Protein AF-A0A9E1U9A0-F1 (afdb_monomer_lite)

Secondary structure (DSSP, 8-state):
-EE---SSS-EEEEETTEEEEEEEE--S-HHHHHHHHHHHHHHHHTT-S--EEEEEEEEE-

Radius of gyration: 11.54 Å; chains: 1; bounding box: 26×18×29 Å

pLDDT: mean 96.3, std 2.12, range [88.25, 98.56]

Structure (mmCIF, N/CA/C/O backbone):
data_AF-A0A9E1U9A0-F1
#
_entry.id   AF-A0A9E1U9A0-F1
#
loop_
_atom_site.group_PDB
_atom_site.id
_atom_site.type_symbol
_atom_site.label_atom_id
_atom_site.label_alt_id
_atom_site.label_comp_id
_atom_site.label_asym_id
_atom_site.label_entity_id
_atom_site.label_seq_id
_atom_site.pdbx_PDB_ins_code
_atom_site.Cartn_x
_atom_site.Cartn_y
_atom_site.Cartn_z
_atom_site.occupancy
_atom_site.B_iso_or_equiv
_atom_site.auth_seq_id
_atom_site.auth_comp_id
_atom_site.auth_asym_id
_atom_site.auth_atom_id
_atom_site.pdbx_PDB_model_num
ATOM 1 N N . MET A 1 1 ? -8.509 8.014 0.833 1.00 93.00 1 MET A N 1
ATOM 2 C CA . MET A 1 1 ? -7.281 8.279 0.040 1.00 93.00 1 MET A CA 1
ATOM 3 C C . MET A 1 1 ? -7.386 7.522 -1.274 1.00 93.00 1 MET A C 1
ATOM 5 O O . MET A 1 1 ? -7.929 6.425 -1.246 1.00 93.00 1 MET A O 1
ATOM 9 N N . GLN A 1 2 ? -6.885 8.071 -2.384 1.00 96.56 2 GLN A N 1
ATOM 10 C CA . GLN A 1 2 ? -6.843 7.379 -3.675 1.00 96.56 2 GLN A CA 1
ATOM 11 C C . GLN A 1 2 ? -5.485 7.619 -4.351 1.00 96.56 2 GLN A C 1
ATOM 13 O O . GLN A 1 2 ? -5.063 8.769 -4.457 1.00 96.56 2 GLN A O 1
ATOM 18 N N . LEU A 1 3 ? -4.823 6.546 -4.786 1.00 97.50 3 LEU A N 1
ATOM 19 C CA . LEU A 1 3 ? -3.612 6.558 -5.608 1.00 97.50 3 LEU A CA 1
ATOM 20 C C . LEU A 1 3 ? -3.865 5.730 -6.868 1.00 97.50 3 LEU A C 1
ATOM 22 O O . LEU A 1 3 ? -4.366 4.606 -6.778 1.00 97.50 3 LEU A O 1
ATOM 26 N N . ASP A 1 4 ? -3.496 6.268 -8.025 1.00 97.62 4 ASP A N 1
ATOM 27 C CA . ASP A 1 4 ? -3.551 5.531 -9.284 1.00 97.62 4 ASP A CA 1
ATOM 28 C C . ASP A 1 4 ? -2.346 4.594 -9.420 1.00 97.62 4 ASP A C 1
ATOM 30 O O . ASP A 1 4 ? -1.251 4.875 -8.922 1.00 97.62 4 ASP A O 1
ATOM 34 N N . ALA A 1 5 ? -2.548 3.470 -10.110 1.00 97.44 5 ALA A N 1
ATOM 35 C CA . ALA A 1 5 ? -1.455 2.561 -10.422 1.00 97.44 5 ALA A CA 1
ATOM 36 C C . ALA A 1 5 ? -0.433 3.239 -11.341 1.00 97.44 5 ALA A C 1
ATOM 38 O O . ALA A 1 5 ? -0.782 3.992 -12.253 1.00 97.44 5 ALA A O 1
ATOM 39 N N . THR A 1 6 ? 0.833 2.890 -11.150 1.00 96.56 6 THR A N 1
ATOM 40 C CA . THR A 1 6 ? 1.896 3.151 -12.122 1.00 96.56 6 THR A CA 1
ATOM 41 C C . THR A 1 6 ? 2.431 1.823 -12.645 1.00 96.56 6 THR A C 1
ATOM 43 O O . THR A 1 6 ? 1.971 0.752 -12.252 1.00 96.56 6 THR A O 1
ATOM 46 N N . ASN A 1 7 ? 3.458 1.867 -13.493 1.00 96.62 7 ASN A N 1
ATOM 47 C CA . ASN A 1 7 ? 4.156 0.645 -13.889 1.00 96.62 7 ASN A CA 1
ATOM 48 C C . ASN A 1 7 ? 4.803 -0.077 -12.694 1.00 96.62 7 ASN A C 1
ATOM 50 O O . ASN A 1 7 ? 5.066 -1.265 -12.804 1.00 96.62 7 ASN A O 1
ATOM 54 N N . ARG A 1 8 ? 5.084 0.618 -11.579 1.00 96.94 8 ARG A N 1
ATOM 55 C CA . ARG A 1 8 ? 5.890 0.092 -10.459 1.00 96.94 8 ARG A CA 1
ATOM 56 C C . ARG A 1 8 ? 5.200 0.150 -9.097 1.00 96.94 8 ARG A C 1
ATOM 58 O O . ARG A 1 8 ? 5.758 -0.360 -8.131 1.00 96.94 8 ARG A O 1
ATOM 65 N N . THR A 1 9 ? 4.044 0.797 -8.997 1.00 97.88 9 THR A N 1
ATOM 66 C CA . THR A 1 9 ? 3.280 0.937 -7.750 1.00 97.88 9 THR A CA 1
ATOM 67 C C . THR A 1 9 ? 1.819 0.583 -7.996 1.00 97.88 9 THR A C 1
ATOM 69 O O . THR A 1 9 ? 1.279 0.954 -9.045 1.00 97.88 9 THR A O 1
ATOM 72 N N . PRO A 1 10 ? 1.150 -0.086 -7.046 1.00 98.25 10 PRO A N 1
ATOM 73 C CA . PRO A 1 10 ? -0.221 -0.513 -7.243 1.00 98.25 10 PRO A CA 1
ATOM 74 C C . PRO A 1 10 ? -1.165 0.683 -7.112 1.00 98.25 10 PRO A C 1
ATOM 76 O O . PRO A 1 10 ? -0.844 1.684 -6.467 1.00 98.25 10 PRO A O 1
ATOM 79 N N . ALA A 1 11 ? -2.359 0.556 -7.684 1.00 98.38 11 ALA A N 1
ATOM 80 C CA . ALA A 1 11 ? -3.468 1.420 -7.313 1.00 98.38 11 ALA A CA 1
ATOM 81 C C . ALA A 1 11 ? -3.824 1.154 -5.847 1.00 98.38 11 ALA A C 1
ATOM 83 O O 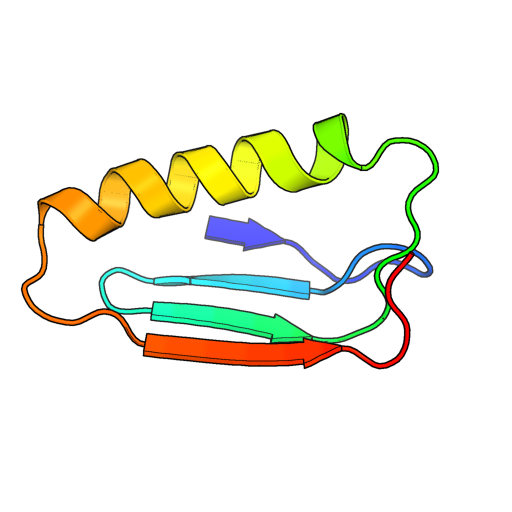. ALA A 1 11 ? -3.838 -0.004 -5.420 1.00 98.38 11 ALA A O 1
ATOM 84 N N . VAL A 1 12 ? -4.133 2.212 -5.097 1.00 98.50 12 VAL A N 1
ATOM 85 C CA . VAL A 1 12 ? -4.535 2.123 -3.689 1.00 98.50 12 VAL A CA 1
ATOM 86 C C . VAL A 1 12 ? -5.803 2.928 -3.467 1.00 98.50 12 VAL A C 1
ATOM 88 O O . VAL A 1 12 ? -5.859 4.115 -3.784 1.00 98.50 12 VAL A O 1
ATOM 91 N N . SER A 1 13 ? -6.803 2.300 -2.859 1.00 98.19 13 SER A N 1
ATOM 92 C CA . SER A 1 13 ? -7.992 2.980 -2.355 1.00 98.19 13 SER A CA 1
ATOM 93 C C . SER A 1 13 ? -8.142 2.708 -0.867 1.00 98.19 13 SER A C 1
ATOM 95 O O . SER A 1 13 ? -8.225 1.553 -0.459 1.00 98.19 13 SER A O 1
ATOM 97 N N . VAL A 1 14 ? -8.162 3.764 -0.051 1.00 97.44 14 VAL A N 1
ATOM 98 C CA . VAL A 1 14 ? -8.422 3.672 1.395 1.00 97.44 14 VAL A CA 1
ATOM 99 C C . VAL A 1 14 ? -9.747 4.357 1.700 1.00 97.44 14 VAL A C 1
ATOM 101 O O . VAL A 1 14 ? -9.903 5.561 1.454 1.00 97.44 14 VAL A O 1
ATOM 104 N N . SER A 1 15 ? -10.664 3.580 2.266 1.00 95.81 15 SER A N 1
ATOM 105 C CA . SER A 1 15 ? -11.965 3.990 2.795 1.00 95.81 15 SER A CA 1
ATOM 106 C C . SER A 1 15 ? -11.976 3.897 4.325 1.00 95.81 15 SER A C 1
ATOM 108 O O . SER A 1 15 ? -11.013 3.426 4.926 1.00 95.81 15 SER A O 1
ATOM 110 N N . SER A 1 16 ? -13.078 4.296 4.962 1.00 94.69 16 SER A N 1
ATOM 111 C CA . SER A 1 16 ? -13.206 4.236 6.424 1.00 94.69 16 SER A CA 1
ATOM 112 C C . SER A 1 16 ? -13.144 2.828 7.008 1.00 94.69 16 SER A C 1
ATOM 114 O O . SER A 1 16 ? -12.809 2.665 8.171 1.00 94.69 16 SER A O 1
ATOM 116 N N . THR A 1 17 ? -13.464 1.8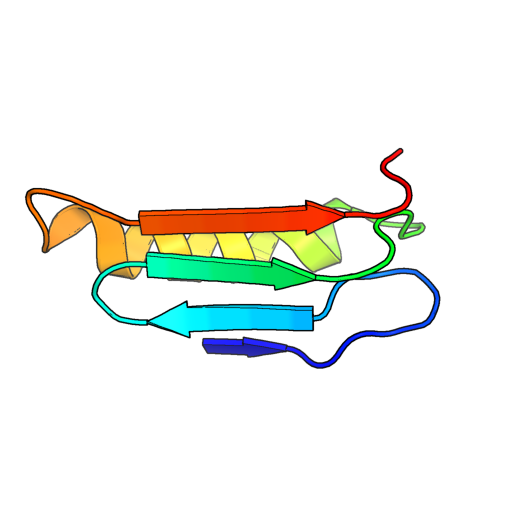07 6.216 1.00 95.81 17 THR A N 1
ATOM 117 C CA . THR A 1 17 ? -13.586 0.421 6.696 1.00 95.81 17 THR A CA 1
ATOM 118 C C . THR A 1 17 ? -12.719 -0.555 5.918 1.00 95.81 17 THR A C 1
ATOM 120 O O . THR A 1 17 ? -12.809 -1.762 6.138 1.00 95.81 17 THR A O 1
ATOM 123 N N . GLY A 1 18 ? -11.862 -0.071 5.020 1.00 97.44 18 GLY A N 1
ATOM 124 C CA . GLY A 1 18 ? -10.961 -0.958 4.309 1.00 97.44 18 GLY A CA 1
ATOM 125 C C . GLY A 1 18 ? -10.022 -0.295 3.318 1.00 97.44 18 GLY A C 1
ATOM 126 O O . GLY A 1 18 ? -10.175 0.874 2.957 1.00 97.44 18 GLY A O 1
ATOM 127 N N . ILE A 1 19 ? -9.070 -1.101 2.863 1.00 98.38 19 ILE A N 1
ATOM 128 C CA . ILE A 1 19 ? -8.078 -0.790 1.842 1.00 98.38 19 ILE A CA 1
ATOM 129 C C . ILE A 1 19 ? -8.155 -1.813 0.707 1.00 98.38 19 ILE A C 1
ATOM 131 O O . ILE A 1 19 ? -8.260 -3.020 0.942 1.00 98.38 19 ILE A O 1
ATOM 135 N N . GLU A 1 20 ? -8.050 -1.324 -0.522 1.00 98.56 20 GLU A N 1
ATOM 136 C CA . GLU A 1 20 ? -7.844 -2.141 -1.713 1.00 98.56 20 GLU A CA 1
ATOM 137 C C . GLU A 1 20 ? -6.528 -1.745 -2.386 1.00 98.56 20 GLU A C 1
ATOM 139 O O . GLU A 1 20 ? -6.273 -0.559 -2.608 1.00 98.56 20 GLU A O 1
ATOM 144 N N . MET A 1 21 ? -5.695 -2.738 -2.704 1.00 98.25 21 MET A N 1
ATOM 145 C CA . MET A 1 21 ? -4.430 -2.569 -3.419 1.00 98.25 21 MET A CA 1
ATOM 146 C C . MET A 1 21 ? -4.389 -3.493 -4.629 1.00 98.25 21 MET A C 1
ATOM 148 O O . MET A 1 21 ? -4.572 -4.701 -4.476 1.00 98.25 21 MET A O 1
ATOM 152 N N . L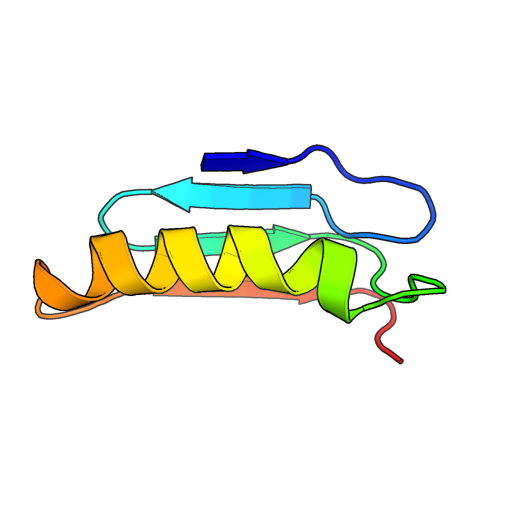YS A 1 22 ? -4.127 -2.945 -5.820 1.00 98.56 22 LYS A N 1
ATOM 153 C CA . LYS A 1 22 ? -4.110 -3.724 -7.064 1.00 98.56 22 LYS A CA 1
ATOM 154 C C . LYS A 1 22 ? -2.984 -3.318 -8.007 1.00 98.56 22 LYS A C 1
ATOM 156 O O . LYS A 1 22 ? -2.861 -2.143 -8.343 1.00 98.56 22 LYS A O 1
ATOM 161 N N . GLY A 1 23 ? -2.226 -4.296 -8.495 1.00 98.12 23 GLY A N 1
ATOM 162 C CA . GLY A 1 23 ? -1.216 -4.105 -9.535 1.00 98.12 23 GLY A CA 1
ATOM 163 C C . GLY A 1 23 ? 0.190 -4.519 -9.117 1.00 98.12 23 GLY A C 1
ATOM 164 O O . GLY A 1 23 ? 0.390 -5.442 -8.334 1.00 98.12 23 GLY A O 1
ATOM 165 N N . GLU A 1 24 ? 1.172 -3.833 -9.678 1.00 97.81 24 GLU A N 1
ATOM 166 C CA . GLU A 1 24 ? 2.588 -4.109 -9.469 1.00 97.81 24 GLU A CA 1
ATOM 167 C C . GLU A 1 24 ? 3.157 -3.331 -8.284 1.00 97.81 24 GLU A C 1
ATOM 169 O O . GLU A 1 24 ? 2.823 -2.165 -8.114 1.00 97.81 24 GLU A O 1
ATOM 174 N N . CYS A 1 25 ? 4.065 -3.913 -7.502 1.00 97.69 25 CYS A N 1
ATOM 175 C CA . CYS A 1 25 ? 4.710 -3.221 -6.387 1.00 97.69 25 CYS A CA 1
ATOM 176 C C . CYS A 1 25 ? 6.222 -3.475 -6.358 1.00 97.69 25 CYS A C 1
ATOM 178 O O . CYS A 1 25 ? 6.727 -4.328 -5.637 1.00 97.69 25 CYS A O 1
ATOM 180 N N . TYR A 1 26 ? 6.956 -2.702 -7.148 1.00 97.38 26 TYR A N 1
ATOM 181 C CA . TYR A 1 26 ? 8.418 -2.711 -7.192 1.00 97.38 26 TYR A CA 1
ATOM 182 C C . TYR A 1 26 ? 8.993 -1.294 -7.403 1.00 97.38 26 TYR A C 1
ATOM 184 O O . TYR A 1 26 ? 9.772 -1.056 -8.341 1.00 97.38 26 TYR A O 1
ATOM 192 N N . PRO A 1 27 ? 8.608 -0.303 -6.578 1.00 96.62 27 PRO A N 1
ATOM 193 C CA . PRO A 1 27 ? 9.182 1.035 -6.668 1.00 96.62 27 PRO A CA 1
ATOM 194 C C . PRO A 1 27 ? 10.687 1.009 -6.370 1.00 96.62 27 PRO A C 1
ATOM 196 O O . PRO A 1 27 ? 11.198 0.093 -5.733 1.00 96.62 27 PRO A O 1
ATOM 199 N N . GLU A 1 28 ? 11.410 2.024 -6.839 1.00 96.12 28 GLU A N 1
ATOM 200 C CA . GLU A 1 28 ? 12.824 2.208 -6.471 1.00 96.12 28 GLU A CA 1
ATOM 201 C C . GLU A 1 28 ? 12.967 2.668 -5.018 1.00 96.12 28 GLU A C 1
ATOM 203 O O . GLU A 1 28 ? 13.899 2.264 -4.330 1.00 96.12 28 GLU A O 1
ATOM 208 N N . ASP A 1 29 ? 11.999 3.459 -4.549 1.00 95.62 29 ASP A N 1
ATOM 209 C CA . ASP A 1 29 ? 11.857 3.865 -3.157 1.00 95.62 29 ASP A CA 1
ATOM 210 C C . ASP A 1 29 ? 10.484 3.429 -2.633 1.00 95.62 29 ASP A C 1
ATOM 212 O O . ASP A 1 29 ? 9.455 4.064 -2.886 1.00 95.62 29 ASP A O 1
ATOM 216 N N . ILE A 1 30 ? 10.464 2.307 -1.910 1.00 95.62 30 ILE A N 1
ATOM 217 C CA . ILE A 1 30 ? 9.247 1.804 -1.268 1.00 95.62 30 ILE A CA 1
ATOM 218 C C . ILE A 1 30 ? 8.762 2.725 -0.149 1.00 95.62 30 ILE A C 1
ATOM 220 O O . ILE A 1 30 ? 7.561 2.791 0.096 1.00 95.62 30 ILE A O 1
ATOM 224 N N . THR A 1 31 ? 9.661 3.467 0.501 1.00 96.81 31 THR A N 1
ATOM 225 C CA . THR A 1 31 ? 9.323 4.346 1.627 1.00 96.81 31 THR A CA 1
ATOM 226 C C . THR A 1 31 ? 8.432 5.479 1.146 1.00 96.81 31 THR A C 1
ATOM 228 O O . THR A 1 31 ? 7.358 5.689 1.705 1.00 96.81 31 THR A O 1
ATOM 231 N N . ALA A 1 32 ? 8.813 6.128 0.041 1.00 95.69 32 ALA A N 1
ATOM 232 C CA . ALA A 1 32 ? 8.039 7.212 -0.558 1.00 95.69 32 ALA A CA 1
ATOM 233 C C . ALA A 1 32 ? 6.611 6.788 -0.952 1.00 95.69 32 ALA A C 1
ATOM 235 O O . ALA A 1 32 ? 5.673 7.575 -0.828 1.00 95.69 32 ALA A O 1
ATOM 236 N N . PHE A 1 33 ? 6.431 5.542 -1.407 1.00 96.06 33 PHE A N 1
ATOM 237 C CA . PHE A 1 33 ? 5.108 4.991 -1.708 1.00 96.06 33 PHE A CA 1
ATOM 238 C C . PHE A 1 33 ? 4.336 4.590 -0.441 1.00 96.06 33 PHE A C 1
ATOM 240 O O . PHE A 1 33 ? 3.154 4.904 -0.305 1.00 96.06 33 PHE A O 1
ATOM 247 N N . ALA A 1 34 ? 4.988 3.883 0.484 1.00 96.19 34 ALA A N 1
ATOM 248 C CA . ALA A 1 34 ? 4.333 3.280 1.638 1.00 96.19 34 ALA A CA 1
ATOM 249 C C . ALA A 1 34 ? 3.953 4.309 2.706 1.00 96.19 34 ALA A C 1
ATOM 251 O O . ALA A 1 34 ? 2.918 4.161 3.348 1.00 96.19 34 ALA A O 1
ATOM 252 N N . GLU A 1 35 ? 4.749 5.357 2.904 1.00 97.44 35 GLU A N 1
ATOM 253 C CA . GLU A 1 35 ? 4.538 6.345 3.962 1.00 97.44 35 GLU A CA 1
ATOM 254 C C . GLU A 1 35 ? 3.142 6.999 3.945 1.00 97.44 35 GLU A C 1
ATOM 256 O O . GLU A 1 35 ? 2.451 6.927 4.970 1.00 97.44 35 GLU A O 1
ATOM 261 N N . PRO A 1 36 ? 2.640 7.548 2.818 1.00 96.12 36 PRO A N 1
ATOM 262 C CA . PRO A 1 36 ? 1.298 8.124 2.785 1.00 96.12 36 PRO A CA 1
ATOM 263 C C . PRO A 1 36 ? 0.187 7.066 2.924 1.00 96.12 36 PRO A C 1
ATOM 265 O O . PRO A 1 36 ? -0.855 7.357 3.514 1.00 96.12 36 PRO A O 1
ATOM 268 N N . VAL A 1 37 ? 0.403 5.829 2.454 1.00 97.06 37 VAL A N 1
ATOM 269 C CA . VAL A 1 37 ? -0.553 4.716 2.634 1.00 97.06 37 VAL A CA 1
ATOM 270 C C . VAL A 1 37 ? -0.648 4.324 4.108 1.00 97.06 37 VAL A C 1
ATOM 272 O O . VAL A 1 37 ? -1.744 4.202 4.653 1.00 97.06 37 VAL A O 1
ATOM 275 N N . MET A 1 38 ? 0.495 4.184 4.780 1.00 96.44 38 MET A N 1
ATOM 276 C CA . MET A 1 38 ? 0.566 3.849 6.201 1.00 96.44 38 MET A CA 1
ATOM 277 C C . MET A 1 38 ? -0.045 4.944 7.072 1.00 96.44 38 MET A C 1
ATOM 279 O O . MET A 1 38 ? -0.675 4.631 8.081 1.00 96.44 38 MET A O 1
ATOM 283 N N . GLN A 1 39 ? 0.104 6.215 6.688 1.00 96.56 39 GLN A N 1
ATOM 284 C CA . GLN A 1 39 ? -0.565 7.306 7.387 1.00 96.56 39 GLN A CA 1
ATOM 285 C C . GLN A 1 39 ? -2.087 7.217 7.244 1.00 96.56 39 GLN A C 1
ATOM 287 O O . GLN A 1 39 ? -2.785 7.233 8.252 1.00 96.56 39 GLN A O 1
ATOM 292 N N . ALA A 1 40 ? -2.598 7.027 6.024 1.00 95.69 40 ALA A N 1
ATOM 293 C CA . ALA A 1 40 ? -4.035 6.884 5.805 1.00 95.69 40 ALA A CA 1
ATOM 294 C C . ALA A 1 40 ? -4.630 5.684 6.560 1.00 95.69 40 ALA A C 1
ATOM 296 O O . ALA A 1 40 ? -5.747 5.775 7.060 1.00 95.69 40 ALA A O 1
ATOM 297 N N . LEU A 1 41 ? -3.893 4.574 6.673 1.00 96.06 41 LEU A N 1
ATOM 298 C CA . LEU A 1 41 ? -4.314 3.421 7.471 1.00 96.06 41 LEU A CA 1
ATOM 299 C C . LEU A 1 41 ? -4.405 3.752 8.964 1.00 96.06 41 LEU A C 1
ATOM 301 O O . LEU A 1 41 ? -5.409 3.412 9.585 1.00 96.06 41 LEU A O 1
ATOM 305 N N . ARG A 1 42 ? -3.397 4.429 9.534 1.00 95.12 42 ARG A N 1
ATOM 306 C CA . ARG A 1 42 ? -3.421 4.852 10.947 1.00 95.12 42 ARG A CA 1
ATOM 307 C C . ARG A 1 42 ? -4.657 5.691 11.258 1.00 95.12 42 ARG A C 1
ATOM 309 O O . ARG A 1 42 ? -5.352 5.393 12.222 1.00 95.12 42 ARG A O 1
ATOM 316 N N . ASP A 1 43 ? -4.975 6.647 10.390 1.00 93.56 43 ASP A N 1
ATOM 317 C CA . ASP A 1 43 ? -6.114 7.546 10.585 1.00 93.56 43 ASP A CA 1
ATOM 318 C C . ASP A 1 43 ? -7.469 6.805 10.597 1.00 93.56 43 ASP A C 1
ATOM 320 O O . ASP A 1 43 ? -8.401 7.242 11.267 1.00 93.56 43 ASP A O 1
ATOM 324 N N . GLN A 1 44 ? -7.608 5.693 9.859 1.00 93.81 44 GLN A N 1
ATOM 325 C CA . GLN A 1 44 ? -8.868 4.933 9.811 1.00 93.81 44 GLN A CA 1
ATOM 326 C C . GLN A 1 44 ? -8.961 3.845 10.886 1.00 93.81 44 GLN A C 1
ATOM 328 O O . GLN A 1 44 ? -10.038 3.620 11.437 1.00 93.81 44 GLN A O 1
ATOM 333 N N . LEU A 1 45 ? -7.848 3.173 11.200 1.00 94.69 45 LEU A N 1
ATOM 334 C CA . LEU A 1 45 ? -7.834 2.016 12.102 1.00 94.69 45 LEU A CA 1
ATOM 335 C C . LEU A 1 45 ? -8.213 2.364 13.546 1.00 94.69 45 LEU A C 1
ATOM 337 O O . LEU A 1 45 ? -8.764 1.516 14.239 1.00 94.69 45 LEU A O 1
ATOM 341 N N . GLU A 1 46 ? -7.969 3.595 13.997 1.00 89.81 46 GLU A N 1
ATOM 342 C CA . GLU A 1 46 ? -8.356 4.033 15.348 1.00 89.81 46 GLU A CA 1
ATOM 343 C C . GLU A 1 46 ? -9.879 4.112 15.549 1.00 89.81 46 GLU A C 1
ATOM 345 O O . GLU A 1 46 ? -10.353 4.123 16.683 1.00 89.81 46 GLU A O 1
ATOM 350 N N . SER A 1 47 ? -10.651 4.173 14.461 1.00 88.25 47 SER A N 1
ATOM 351 C CA . SER A 1 47 ? -12.087 4.477 14.491 1.00 88.25 47 SER A CA 1
ATOM 352 C C . SER A 1 47 ? -12.989 3.281 14.174 1.00 88.25 47 SER A C 1
ATOM 354 O O . SER A 1 47 ? -14.201 3.463 14.037 1.00 88.25 47 SER A O 1
ATOM 356 N N . VAL A 1 48 ? -12.437 2.071 14.019 1.00 94.12 48 VAL A N 1
ATOM 357 C CA . VAL A 1 48 ? -13.206 0.895 13.585 1.00 94.12 48 VAL A CA 1
ATOM 358 C C . VAL A 1 48 ? -12.821 -0.389 14.317 1.00 94.12 48 VAL A C 1
ATOM 360 O O . VAL A 1 48 ? -11.651 -0.660 14.561 1.00 94.12 48 VAL A O 1
ATOM 363 N N . ASP A 1 49 ? -13.818 -1.234 14.583 1.00 95.06 49 ASP A N 1
ATOM 364 C CA . ASP A 1 49 ? -13.614 -2.560 15.189 1.00 95.06 49 ASP A CA 1
ATOM 365 C C . ASP A 1 49 ? -13.128 -3.610 14.174 1.00 95.06 49 ASP A C 1
ATOM 367 O O . ASP A 1 49 ? -12.518 -4.618 14.532 1.00 95.06 49 ASP A O 1
ATOM 371 N N . SER A 1 50 ? -13.421 -3.398 12.887 1.00 95.56 50 SER A N 1
ATOM 372 C CA . SER A 1 50 ? -13.041 -4.296 11.797 1.00 95.56 50 SER A CA 1
ATOM 373 C C . SER A 1 50 ? -12.637 -3.505 10.562 1.00 95.56 50 SER A C 1
ATOM 375 O O . SER A 1 50 ? -13.343 -2.575 10.169 1.00 95.56 50 SER A O 1
ATOM 377 N N . PHE A 1 51 ? -11.552 -3.923 9.914 1.00 97.31 51 PHE A N 1
ATOM 378 C CA . PHE A 1 51 ? -11.020 -3.269 8.726 1.00 97.31 51 PHE A CA 1
ATOM 379 C C . PHE A 1 51 ? -10.729 -4.302 7.635 1.00 97.31 51 PHE A C 1
ATOM 381 O O . PHE A 1 51 ? -10.029 -5.289 7.865 1.00 97.31 51 PHE A O 1
ATOM 388 N N . GLN A 1 52 ? -11.291 -4.101 6.446 1.00 98.00 52 GLN A N 1
ATOM 389 C CA . GLN A 1 52 ? -11.142 -5.016 5.323 1.00 98.00 52 GLN A CA 1
ATOM 390 C C . GLN A 1 52 ? -9.873 -4.703 4.528 1.00 98.00 52 GLN A C 1
ATOM 392 O O . GLN A 1 52 ? -9.662 -3.580 4.088 1.00 98.00 52 GLN A O 1
ATOM 397 N N . VAL A 1 53 ? -9.055 -5.722 4.277 1.00 98.00 53 VAL A N 1
ATOM 398 C CA . VAL A 1 53 ? -7.855 -5.610 3.442 1.00 98.00 53 VAL A CA 1
ATOM 399 C C . VAL A 1 53 ? -8.041 -6.479 2.205 1.00 98.00 53 VAL A C 1
ATOM 401 O O . VAL A 1 53 ? -8.277 -7.682 2.325 1.00 98.00 53 VAL A O 1
ATOM 404 N N 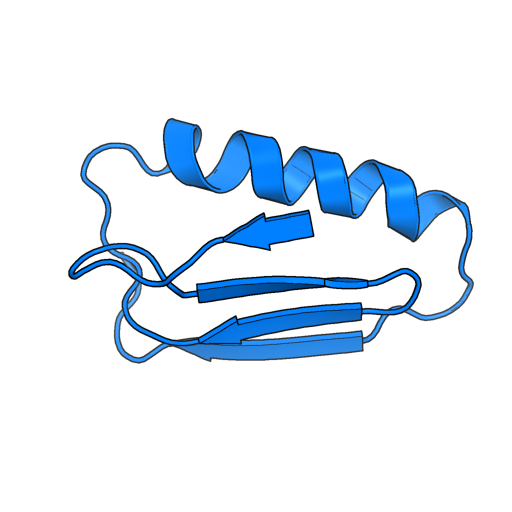. ARG A 1 54 ? -7.952 -5.883 1.013 1.00 98.25 54 ARG A N 1
ATOM 405 C CA . ARG A 1 54 ? -7.974 -6.602 -0.268 1.00 98.25 54 ARG A CA 1
ATOM 406 C C . ARG A 1 54 ? -6.701 -6.311 -1.042 1.00 98.25 54 ARG A C 1
ATOM 408 O O . ARG A 1 54 ? -6.377 -5.156 -1.304 1.00 98.25 54 ARG A O 1
ATOM 415 N N . ILE A 1 55 ? -5.988 -7.372 -1.398 1.00 97.81 55 ILE A N 1
ATOM 416 C CA . ILE A 1 55 ? -4.686 -7.295 -2.053 1.00 97.81 55 ILE A CA 1
ATOM 417 C C . ILE A 1 55 ? -4.742 -8.157 -3.310 1.00 97.81 55 ILE A C 1
ATOM 419 O O . ILE A 1 55 ? -4.961 -9.363 -3.236 1.00 97.81 55 ILE A O 1
ATOM 423 N N . GLU A 1 56 ? -4.527 -7.522 -4.454 1.00 98.12 56 GLU A N 1
ATOM 424 C CA . GLU A 1 56 ? -4.375 -8.145 -5.766 1.00 98.12 56 GLU A CA 1
ATOM 425 C C . GLU A 1 56 ? -3.052 -7.653 -6.372 1.00 98.12 56 GLU A C 1
ATOM 427 O O . GLU A 1 56 ? -3.025 -6.839 -7.296 1.00 98.12 56 GLU A O 1
ATOM 432 N N . LEU A 1 57 ? -1.937 -8.088 -5.778 1.00 97.31 57 LEU A N 1
ATOM 433 C CA . LEU A 1 57 ? -0.596 -7.740 -6.247 1.00 97.31 57 LEU A CA 1
ATOM 434 C C . LEU A 1 57 ? -0.052 -8.821 -7.174 1.00 97.31 57 LEU A C 1
ATOM 436 O O . LEU A 1 57 ? -0.125 -10.008 -6.855 1.00 97.31 57 LEU A O 1
ATOM 440 N N . TYR A 1 58 ? 0.498 -8.402 -8.310 1.00 96.31 58 TYR A N 1
ATOM 441 C CA . TYR A 1 58 ? 1.032 -9.316 -9.322 1.00 96.31 58 TYR A CA 1
ATOM 442 C C . TYR A 1 58 ? 2.505 -9.651 -9.059 1.00 96.31 58 TYR A C 1
ATOM 444 O O . TYR A 1 58 ? 2.895 -10.816 -9.128 1.00 96.31 58 TYR A O 1
ATOM 452 N N . TYR A 1 59 ? 3.301 -8.649 -8.680 1.00 95.56 59 TYR A N 1
ATOM 453 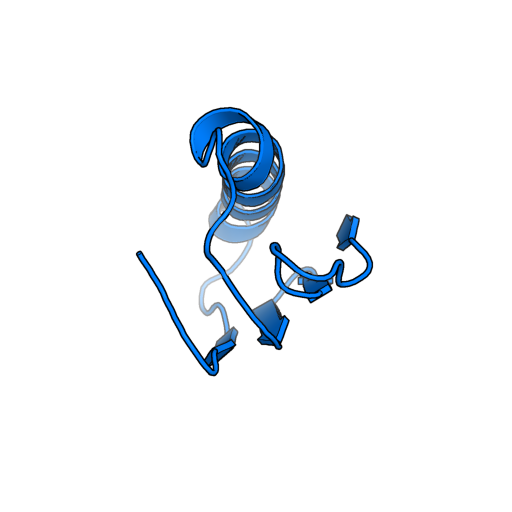C CA . TYR A 1 59 ? 4.681 -8.795 -8.223 1.00 95.56 59 TYR A CA 1
ATOM 454 C C . TYR A 1 59 ? 4.970 -7.821 -7.072 1.00 95.56 59 TYR A C 1
ATOM 456 O O . TYR A 1 59 ? 4.511 -6.677 -7.086 1.00 95.56 59 TYR A O 1
ATOM 464 N N . PHE A 1 60 ? 5.734 -8.279 -6.078 1.00 94.94 60 PHE A N 1
ATOM 465 C CA . PHE A 1 60 ? 6.145 -7.504 -4.904 1.00 94.94 60 PHE A CA 1
ATOM 466 C C . PHE A 1 60 ? 7.631 -7.760 -4.609 1.00 94.94 60 PHE A C 1
ATOM 468 O O . PHE A 1 60 ? 8.032 -8.924 -4.541 1.00 94.94 60 PHE A O 1
ATOM 475 N N . ASN A 1 61 ? 8.424 -6.695 -4.442 1.00 89.19 61 ASN A N 1
ATOM 476 C CA . ASN A 1 61 ? 9.851 -6.740 -4.080 1.00 89.19 61 ASN A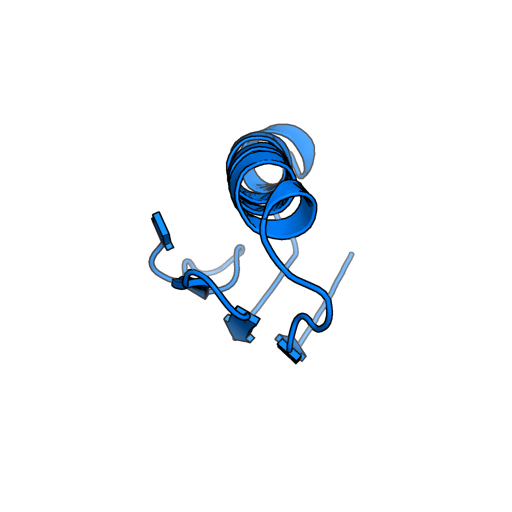 CA 1
ATOM 477 C C . ASN A 1 61 ? 10.123 -5.977 -2.783 1.00 89.19 61 ASN A C 1
ATOM 479 O O . ASN A 1 61 ? 9.571 -4.862 -2.653 1.00 89.19 61 ASN A O 1
#

Foldseek 3Di:
DWDPDDQAAWTWDDDLAEIATAEHHHDPDNCVVVVVVVVSCVVRVVPDPHHDYHYHYPYHD

Sequence (61 aa):
MQLDATNRTPAVSVSSTGIEMKGECYPEDITAFAEPVMQALRDQLESVDSFQVRIELYYFN